Protein AF-A0A928W6W2-F1 (afdb_monomer_lite)

Foldseek 3Di:
DWDQDPPPRDIWDKDFPVRLCVVLVHDPVLQVLLLVLCCLLPVVVRVCVVVDGIATPQRSVSSSVLVVCVVVVDDSVRSSVCCNVPNDDGPPPPPPPPPPPPPPDDD

Secondary structure (DSSP, 8-state):
-EEE-TTT--EEEEEEHHHHHHHHT--HHHHHHHHHHHHHH-HHHHTTGGG-SEEEHHHHHHHHHHHHHHHTT--HHHHHHHHHHH-PPPPPPP-------------

Sequence (107 aa):
MWATDPKSGKKVRFYSRLEAKKKLDISEATFHKYINVLVVSWKERFQYIPKQTHWSDYQVYCLNFVKRLFKTGRNELEVINYILQYQIPEPLEPEDNFNSDRDILSS

pLDDT: mean 82.39, std 17.48, range [35.16, 97.0]

Radius of gyration: 17.02 Å; chains: 1; bounding box: 31×35×60 Å

Structure (mmCIF, N/CA/C/O backbone):
data_AF-A0A928W6W2-F1
#
_entry.id   AF-A0A928W6W2-F1
#
loop_
_atom_site.group_PDB
_atom_site.id
_atom_site.type_symbol
_atom_site.label_atom_id
_atom_site.lab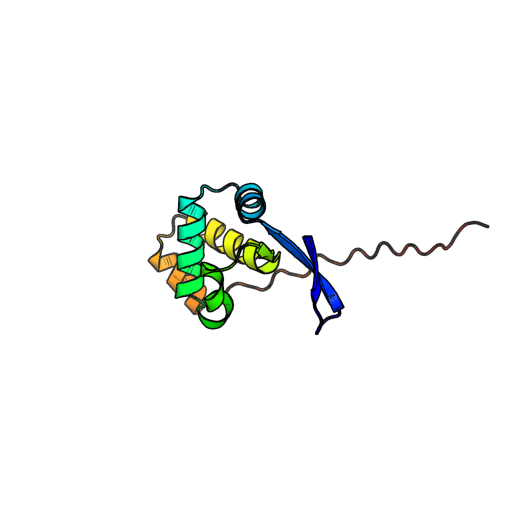el_alt_id
_atom_site.label_comp_id
_atom_site.label_asym_id
_atom_site.label_entity_id
_atom_site.label_seq_id
_atom_site.pdbx_PDB_ins_code
_atom_site.Cartn_x
_atom_site.Cartn_y
_atom_site.Cartn_z
_atom_site.occupancy
_atom_site.B_iso_or_equiv
_atom_site.auth_seq_id
_atom_site.auth_comp_id
_atom_site.auth_asym_id
_atom_site.auth_atom_id
_atom_site.pdbx_PDB_model_num
ATOM 1 N N . MET A 1 1 ? 5.922 3.084 -16.477 1.00 81.38 1 MET A N 1
ATOM 2 C CA . MET A 1 1 ? 7.278 2.700 -16.941 1.00 81.38 1 MET A CA 1
ATOM 3 C C . MET A 1 1 ? 7.450 1.195 -16.762 1.00 81.38 1 MET A C 1
ATOM 5 O O . MET A 1 1 ? 6.836 0.655 -15.852 1.00 81.38 1 MET A O 1
ATOM 9 N N . TRP A 1 2 ? 8.224 0.518 -17.608 1.00 78.69 2 TRP A N 1
ATOM 10 C CA . TRP A 1 2 ? 8.586 -0.895 -17.425 1.00 78.69 2 TRP A CA 1
ATOM 11 C C . TRP A 1 2 ? 10.098 -0.992 -17.226 1.00 78.69 2 TRP A C 1
ATOM 13 O O . TRP A 1 2 ? 10.832 -0.274 -17.901 1.00 78.69 2 TRP A O 1
ATOM 23 N N . ALA A 1 3 ? 10.554 -1.852 -16.320 1.00 76.88 3 ALA A N 1
ATOM 24 C CA . ALA A 1 3 ? 11.961 -2.221 -16.189 1.00 76.88 3 ALA A CA 1
ATOM 25 C C . ALA A 1 3 ? 12.082 -3.743 -16.121 1.00 76.88 3 ALA A C 1
ATOM 27 O O . ALA A 1 3 ? 11.162 -4.414 -15.665 1.00 76.88 3 ALA A O 1
ATOM 28 N N . THR A 1 4 ? 13.203 -4.291 -16.568 1.00 76.62 4 THR A N 1
ATOM 29 C CA . THR A 1 4 ? 13.486 -5.722 -16.432 1.00 76.62 4 THR A CA 1
ATOM 30 C C . THR A 1 4 ? 14.241 -5.942 -15.128 1.00 76.62 4 THR A C 1
ATOM 32 O O . THR A 1 4 ? 15.266 -5.300 -14.902 1.00 76.62 4 THR A O 1
ATOM 35 N N . ASP A 1 5 ? 13.740 -6.819 -14.260 1.00 69.88 5 ASP A N 1
ATOM 36 C CA . ASP A 1 5 ? 14.455 -7.199 -13.046 1.00 69.88 5 ASP A CA 1
ATOM 37 C C . ASP A 1 5 ? 15.723 -7.992 -13.422 1.00 69.88 5 ASP A C 1
ATOM 39 O O . ASP A 1 5 ? 15.622 -9.021 -14.094 1.00 69.88 5 ASP A O 1
ATOM 43 N N . PRO A 1 6 ? 16.924 -7.549 -13.014 1.00 66.88 6 PRO A N 1
ATOM 44 C CA . PRO A 1 6 ? 18.178 -8.146 -13.472 1.00 66.88 6 PRO A CA 1
ATOM 45 C C . PRO A 1 6 ? 18.438 -9.547 -12.903 1.00 66.88 6 PRO A C 1
ATOM 47 O O . PRO A 1 6 ? 19.309 -10.246 -13.412 1.00 66.88 6 PRO A O 1
ATOM 50 N N . LYS A 1 7 ? 17.720 -9.963 -11.849 1.00 69.50 7 LYS A N 1
ATOM 51 C CA . LYS A 1 7 ? 17.879 -11.290 -11.235 1.00 69.50 7 LYS A CA 1
ATOM 52 C C . LYS A 1 7 ? 16.953 -12.330 -11.857 1.00 69.50 7 LYS A C 1
ATOM 54 O O . LYS A 1 7 ? 17.362 -13.466 -12.052 1.00 69.50 7 LYS A O 1
ATOM 59 N N . SER A 1 8 ? 15.710 -11.949 -12.133 1.00 74.50 8 SER A N 1
ATOM 60 C CA . SER A 1 8 ? 14.658 -12.853 -12.608 1.00 74.50 8 SER A CA 1
ATOM 61 C C . SER A 1 8 ? 14.355 -12.720 -14.101 1.00 74.50 8 SER A C 1
ATOM 63 O O . SER A 1 8 ? 13.650 -13.560 -14.648 1.00 74.50 8 SER A O 1
ATOM 65 N N . GLY A 1 9 ? 14.832 -11.663 -14.765 1.00 76.69 9 GLY A N 1
ATOM 66 C CA . GLY A 1 9 ? 14.504 -11.361 -16.162 1.00 76.69 9 GLY A CA 1
ATOM 67 C C . GLY A 1 9 ? 13.049 -10.925 -16.384 1.00 76.69 9 GLY A C 1
ATOM 68 O O . GLY A 1 9 ? 12.658 -10.646 -17.518 1.00 76.69 9 GLY A O 1
ATOM 69 N N . LYS A 1 10 ? 12.236 -10.839 -15.322 1.00 76.00 10 LYS A N 1
ATOM 70 C CA . LYS A 1 10 ? 10.815 -10.491 -15.405 1.00 76.00 10 LYS A CA 1
ATOM 71 C C . LYS A 1 10 ? 10.631 -8.993 -15.632 1.00 76.00 10 LYS A C 1
ATOM 73 O O . LYS A 1 10 ? 11.348 -8.162 -15.069 1.00 76.00 10 LYS A O 1
ATOM 78 N N . LYS A 1 11 ? 9.638 -8.630 -16.449 1.00 77.62 11 LYS A N 1
ATOM 79 C CA . LYS A 1 11 ? 9.242 -7.229 -16.643 1.00 77.62 11 LYS A CA 1
ATOM 80 C C . LYS A 1 11 ? 8.447 -6.753 -15.428 1.00 77.62 11 LYS A C 1
ATOM 82 O O . LYS A 1 11 ? 7.373 -7.261 -15.139 1.00 77.62 11 LYS A O 1
ATOM 87 N N . VAL A 1 12 ? 8.955 -5.731 -14.753 1.00 80.06 12 VAL A N 1
ATOM 88 C CA . VAL A 1 12 ? 8.327 -5.067 -13.612 1.00 80.06 12 VAL A CA 1
ATOM 89 C C . VAL A 1 12 ? 7.763 -3.727 -14.064 1.00 80.06 12 VAL A C 1
ATOM 91 O O . VAL A 1 12 ? 8.479 -2.885 -14.619 1.00 80.06 12 VAL A O 1
ATOM 94 N N . ARG A 1 13 ? 6.473 -3.493 -13.811 1.00 85.62 13 ARG A N 1
ATOM 95 C CA . ARG A 1 13 ? 5.861 -2.188 -14.058 1.00 85.62 13 ARG A CA 1
ATOM 96 C C . ARG A 1 13 ? 6.075 -1.264 -12.868 1.00 85.62 13 ARG A C 1
ATOM 98 O O . ARG A 1 13 ? 5.889 -1.649 -11.716 1.00 85.62 13 ARG A O 1
ATOM 105 N N . PHE A 1 14 ? 6.402 -0.018 -13.179 1.00 89.56 14 PHE A N 1
ATOM 106 C CA . PHE A 1 14 ? 6.516 1.083 -12.237 1.00 89.56 14 PHE A CA 1
ATOM 107 C C . PHE A 1 14 ? 5.480 2.168 -12.535 1.00 89.56 14 PHE A C 1
ATOM 109 O O . PHE A 1 14 ? 5.292 2.566 -13.693 1.00 89.56 14 PHE A O 1
ATOM 116 N N . TYR A 1 15 ? 4.857 2.670 -11.473 1.00 90.94 15 TYR A N 1
ATOM 117 C CA . TYR A 1 15 ? 3.863 3.739 -11.466 1.00 90.94 15 TYR A CA 1
ATOM 118 C C . TYR A 1 15 ? 4.442 4.974 -10.795 1.00 90.94 15 TYR A C 1
ATOM 120 O O . TYR A 1 15 ? 5.020 4.881 -9.717 1.00 90.94 15 TYR A O 1
ATOM 128 N N . SER A 1 16 ? 4.242 6.149 -11.367 1.00 93.00 16 SER A N 1
ATOM 129 C CA . SER A 1 16 ? 4.405 7.394 -10.621 1.00 93.00 16 SER A CA 1
ATOM 130 C C . SER A 1 16 ? 3.490 7.410 -9.391 1.00 93.00 16 SER A C 1
ATOM 132 O O . SER A 1 16 ? 2.470 6.715 -9.324 1.00 93.00 16 SER A O 1
ATOM 134 N N . ARG A 1 17 ? 3.809 8.262 -8.415 1.00 91.50 17 ARG A N 1
ATOM 135 C CA . ARG A 1 17 ? 2.946 8.495 -7.244 1.00 91.50 17 ARG A CA 1
ATOM 136 C C . ARG A 1 17 ? 1.494 8.822 -7.631 1.00 91.50 17 ARG A C 1
ATOM 138 O O . ARG A 1 17 ? 0.562 8.348 -6.985 1.00 91.50 17 ARG A O 1
ATOM 145 N N . LEU A 1 18 ? 1.296 9.617 -8.686 1.00 93.06 18 LEU A N 1
ATOM 146 C CA . LEU A 1 18 ? -0.035 9.979 -9.181 1.00 93.06 18 LEU A CA 1
ATOM 147 C C . LEU A 1 18 ? -0.788 8.756 -9.721 1.00 93.06 18 LEU A C 1
ATOM 149 O O . LEU A 1 18 ? -1.945 8.539 -9.361 1.00 93.06 18 LEU A O 1
ATOM 153 N N . GLU A 1 19 ? -0.127 7.934 -10.536 1.00 95.00 19 GLU A N 1
ATOM 154 C CA . GLU A 1 19 ? -0.708 6.705 -11.083 1.00 95.00 19 GLU A CA 1
ATOM 155 C C . GLU A 1 19 ? -1.029 5.682 -9.987 1.00 95.00 19 GLU A C 1
ATOM 157 O O . GLU A 1 19 ? -2.103 5.083 -10.018 1.00 95.00 19 GLU A O 1
ATOM 162 N N . ALA A 1 20 ? -0.148 5.515 -8.995 1.00 94.12 20 ALA A N 1
ATOM 163 C CA . ALA A 1 20 ? -0.370 4.607 -7.871 1.00 94.12 20 ALA A CA 1
ATOM 164 C C . ALA A 1 20 ? -1.618 5.006 -7.065 1.00 94.12 20 ALA A C 1
ATOM 166 O O . ALA A 1 20 ? -2.488 4.169 -6.823 1.00 94.12 20 ALA A O 1
ATOM 167 N N . LYS A 1 21 ? -1.764 6.294 -6.720 1.00 95.25 21 LYS A N 1
ATOM 168 C CA . LYS A 1 21 ? -2.969 6.814 -6.048 1.00 95.25 21 LYS A CA 1
ATOM 169 C C . LYS A 1 21 ? -4.230 6.619 -6.880 1.00 95.25 21 LYS A C 1
ATOM 171 O O . LYS A 1 21 ? -5.243 6.195 -6.336 1.00 95.25 21 LYS A O 1
ATOM 176 N N . LYS A 1 22 ? -4.167 6.903 -8.187 1.00 95.06 22 LYS A N 1
ATOM 177 C CA . LYS A 1 22 ? -5.306 6.732 -9.100 1.00 95.06 22 LYS A CA 1
ATOM 178 C C . LYS A 1 22 ? -5.729 5.265 -9.191 1.00 95.06 22 LYS A C 1
ATOM 180 O O . LYS A 1 22 ? -6.912 4.971 -9.105 1.00 95.06 22 LYS A O 1
ATOM 185 N N . LYS A 1 23 ? -4.769 4.343 -9.309 1.00 94.12 23 LYS A N 1
ATOM 186 C CA . LYS A 1 23 ? -5.023 2.894 -9.349 1.00 94.12 23 LYS A CA 1
ATOM 187 C C . LYS A 1 23 ? -5.620 2.374 -8.043 1.00 94.12 23 LYS A C 1
ATOM 189 O O . LYS A 1 23 ? -6.471 1.491 -8.061 1.00 94.12 23 LYS A O 1
ATOM 194 N N . LEU A 1 24 ? -5.166 2.916 -6.919 1.00 95.38 24 LEU A N 1
ATOM 195 C CA . LEU A 1 24 ? -5.679 2.568 -5.602 1.00 95.38 24 LEU A CA 1
ATOM 196 C C . LEU A 1 24 ? -6.964 3.300 -5.252 1.00 95.38 24 LEU A C 1
ATOM 198 O O . LEU A 1 24 ? -7.571 2.907 -4.267 1.00 95.38 24 LEU A O 1
ATOM 202 N N . ASP A 1 25 ? -7.372 4.321 -6.004 1.00 96.88 25 ASP A N 1
ATOM 203 C CA . ASP A 1 25 ? -8.502 5.195 -5.688 1.00 96.88 25 ASP A CA 1
ATOM 204 C C . ASP A 1 25 ? -8.448 5.690 -4.228 1.00 96.88 25 ASP A C 1
ATOM 206 O O . ASP A 1 25 ? -9.241 5.280 -3.373 1.00 96.88 25 ASP A O 1
ATOM 210 N N . ILE A 1 26 ? -7.396 6.459 -3.907 1.00 95.94 26 ILE A N 1
ATOM 211 C CA . ILE A 1 26 ? -7.151 7.031 -2.572 1.00 95.94 26 ILE A CA 1
ATOM 212 C C . ILE A 1 26 ? -6.565 8.448 -2.633 1.00 95.94 26 ILE A C 1
ATOM 214 O O . ILE A 1 26 ? -5.884 8.829 -3.587 1.00 95.94 26 ILE A O 1
ATOM 218 N N . SER A 1 27 ? -6.792 9.214 -1.561 1.00 96.56 27 SER A N 1
ATOM 219 C CA . SER A 1 27 ? -6.232 10.558 -1.380 1.00 96.56 27 SER A CA 1
ATOM 220 C C . SER A 1 27 ? -4.725 10.544 -1.084 1.00 96.56 27 SER A C 1
ATOM 222 O O . SER A 1 27 ? -4.152 9.520 -0.711 1.00 96.56 27 SER A O 1
ATOM 224 N N . GLU A 1 28 ? -4.080 11.709 -1.183 1.00 94.00 28 GLU A N 1
ATOM 225 C CA . GLU A 1 28 ? -2.670 11.897 -0.807 1.00 94.00 28 GLU A CA 1
ATOM 226 C C . GLU A 1 28 ? -2.406 11.596 0.678 1.00 94.00 28 GLU A C 1
ATOM 228 O O . GLU A 1 28 ? -1.408 10.961 1.019 1.00 94.00 28 GLU A O 1
ATOM 233 N N . ALA A 1 29 ? -3.312 12.015 1.566 1.00 94.69 29 ALA A N 1
ATOM 234 C CA . ALA A 1 29 ? -3.197 11.756 2.999 1.00 94.69 29 ALA A CA 1
ATOM 235 C C . ALA A 1 29 ? -3.323 10.255 3.303 1.00 94.69 29 ALA A C 1
ATOM 237 O O . ALA A 1 29 ? -2.534 9.692 4.060 1.00 94.69 29 ALA A O 1
ATOM 238 N N . THR A 1 30 ? -4.274 9.581 2.649 1.00 96.06 30 THR A N 1
ATOM 239 C CA . THR A 1 30 ? -4.460 8.128 2.761 1.00 96.06 30 THR A CA 1
ATOM 240 C C . THR A 1 30 ? -3.250 7.366 2.225 1.00 96.06 30 THR A C 1
ATOM 242 O O . THR A 1 30 ? -2.817 6.395 2.840 1.00 96.06 30 THR A O 1
ATOM 245 N N . PHE A 1 31 ? -2.671 7.825 1.113 1.00 94.62 31 PHE A N 1
ATOM 246 C CA . PHE A 1 31 ? -1.459 7.244 0.547 1.00 94.62 31 PHE A CA 1
ATOM 247 C C . PHE A 1 31 ? -0.296 7.307 1.546 1.00 94.62 31 PHE A C 1
ATOM 249 O O . PHE A 1 31 ? 0.281 6.271 1.868 1.00 94.62 31 PHE A O 1
ATOM 256 N N . HIS A 1 32 ? -0.013 8.484 2.117 1.00 93.06 32 HIS A N 1
ATOM 257 C CA . HIS A 1 32 ? 1.009 8.636 3.161 1.00 93.06 32 HIS A CA 1
ATOM 258 C C . HIS A 1 32 ? 0.753 7.743 4.380 1.00 93.06 32 HIS A C 1
ATOM 260 O O . HIS A 1 32 ? 1.679 7.098 4.869 1.00 93.06 32 HIS A O 1
ATOM 266 N N . LYS A 1 33 ? -0.502 7.655 4.839 1.00 94.81 33 LYS A N 1
ATOM 267 C CA . LYS A 1 33 ? -0.881 6.778 5.953 1.00 94.81 33 LYS A CA 1
ATOM 268 C C . LYS A 1 33 ? -0.518 5.318 5.670 1.00 94.81 33 LYS A C 1
ATOM 270 O O . LYS A 1 33 ? 0.100 4.664 6.503 1.00 94.81 33 LYS A O 1
ATOM 275 N N . TYR A 1 34 ? -0.872 4.805 4.493 1.00 95.19 34 TYR A N 1
ATOM 276 C CA . TYR A 1 34 ? -0.603 3.407 4.141 1.00 95.19 34 TYR A CA 1
ATOM 277 C C . TYR A 1 34 ? 0.893 3.125 3.997 1.00 95.19 34 TYR A C 1
ATOM 279 O O . TYR A 1 34 ? 1.354 2.047 4.362 1.00 95.19 34 TYR A O 1
ATOM 287 N N . ILE A 1 35 ? 1.661 4.109 3.533 1.00 93.44 35 ILE A N 1
ATOM 288 C CA . ILE A 1 35 ? 3.120 4.028 3.516 1.00 93.44 35 ILE A CA 1
ATOM 289 C C . ILE A 1 35 ? 3.714 3.944 4.908 1.00 93.44 35 ILE A C 1
ATOM 291 O O . ILE A 1 35 ? 4.550 3.074 5.139 1.00 93.44 35 ILE A O 1
ATOM 295 N N . ASN A 1 36 ? 3.258 4.774 5.841 1.00 93.56 36 ASN A N 1
ATOM 296 C CA . ASN A 1 36 ? 3.734 4.699 7.218 1.00 93.56 36 ASN A CA 1
ATOM 297 C C . ASN A 1 36 ? 3.450 3.323 7.830 1.00 93.56 36 ASN A C 1
ATOM 299 O O . ASN A 1 36 ? 4.348 2.736 8.428 1.00 93.56 36 ASN A O 1
ATOM 303 N N . VAL A 1 37 ? 2.262 2.758 7.589 1.00 94.75 37 VAL A N 1
ATOM 304 C CA . VAL A 1 37 ? 1.930 1.388 8.010 1.00 94.75 37 VAL A CA 1
ATOM 305 C C . VAL A 1 37 ? 2.936 0.373 7.460 1.00 94.75 37 VAL A C 1
ATOM 307 O O . VAL A 1 37 ? 3.453 -0.436 8.227 1.00 94.75 37 VAL A O 1
ATOM 310 N N . LEU A 1 38 ? 3.258 0.414 6.163 1.00 93.38 38 LEU A N 1
ATOM 311 C CA . LEU A 1 38 ? 4.218 -0.512 5.544 1.00 93.38 38 LEU A CA 1
ATOM 312 C C . LEU A 1 38 ? 5.651 -0.321 6.059 1.00 93.38 38 LEU A C 1
ATOM 314 O O . LEU A 1 38 ? 6.353 -1.298 6.298 1.00 93.38 38 LEU A O 1
ATOM 318 N N . VAL A 1 39 ? 6.089 0.923 6.260 1.00 92.25 39 VAL A N 1
ATOM 319 C CA . VAL A 1 39 ? 7.429 1.230 6.786 1.00 92.25 39 VAL A CA 1
ATOM 320 C C . VAL A 1 39 ? 7.577 0.750 8.230 1.00 92.25 39 VAL A C 1
ATOM 322 O O . VAL A 1 39 ? 8.626 0.214 8.583 1.00 92.25 39 VAL A O 1
ATOM 325 N N . VAL A 1 40 ? 6.540 0.913 9.055 1.00 91.75 40 VAL A N 1
ATOM 326 C CA . VAL A 1 40 ? 6.538 0.454 10.453 1.00 91.75 40 VAL A CA 1
ATOM 327 C C . VAL A 1 40 ? 6.446 -1.069 10.531 1.00 91.75 40 VAL A C 1
ATOM 329 O O . VAL A 1 40 ? 7.206 -1.684 11.271 1.00 91.75 40 VAL A O 1
ATOM 332 N N . SER A 1 41 ? 5.554 -1.684 9.753 1.00 90.75 41 SER A N 1
ATOM 333 C CA . SER A 1 41 ? 5.334 -3.137 9.794 1.00 90.75 41 SER A CA 1
ATOM 334 C C . SER A 1 41 ? 6.406 -3.949 9.061 1.00 90.75 41 SER A C 1
ATOM 336 O O . SER A 1 41 ? 6.609 -5.111 9.392 1.00 90.75 41 SER A O 1
ATOM 338 N N . TRP A 1 42 ? 7.109 -3.372 8.080 1.00 87.12 42 TRP A N 1
ATOM 339 C CA . TRP A 1 42 ? 8.085 -4.107 7.271 1.00 87.12 42 TRP A CA 1
ATOM 340 C C . TRP A 1 42 ? 9.240 -3.223 6.777 1.00 87.12 42 TRP A C 1
ATOM 342 O O . TRP A 1 42 ? 9.519 -3.093 5.579 1.00 87.12 42 TRP A O 1
ATOM 352 N N . LYS A 1 43 ? 9.943 -2.615 7.739 1.00 84.50 43 LYS A N 1
ATOM 353 C CA . LYS A 1 43 ? 11.026 -1.647 7.509 1.00 84.50 43 LYS A CA 1
ATOM 354 C C . LYS A 1 43 ? 12.074 -2.119 6.500 1.00 84.50 43 LYS A C 1
ATOM 356 O O . LYS A 1 43 ? 12.431 -1.352 5.617 1.00 84.50 43 LYS A O 1
ATOM 361 N N . GLU A 1 44 ? 12.543 -3.362 6.578 1.00 83.62 44 GLU A N 1
ATOM 362 C CA . GLU A 1 44 ? 13.600 -3.874 5.687 1.00 83.62 44 GLU A CA 1
ATOM 363 C C . GLU A 1 44 ? 13.220 -3.812 4.200 1.00 83.62 44 GLU A C 1
ATOM 365 O O . GLU A 1 44 ? 14.048 -3.459 3.359 1.00 83.62 44 GLU A O 1
ATOM 370 N N . ARG A 1 45 ? 11.950 -4.089 3.872 1.00 78.69 45 ARG A N 1
ATOM 371 C CA . ARG A 1 45 ? 11.439 -4.044 2.493 1.00 78.69 45 ARG A CA 1
ATOM 372 C C . ARG A 1 45 ? 11.100 -2.631 2.027 1.00 78.69 45 ARG A C 1
ATOM 374 O O . ARG A 1 45 ? 11.128 -2.371 0.827 1.00 78.69 45 ARG A O 1
ATOM 381 N N . PHE A 1 46 ? 10.778 -1.726 2.951 1.00 83.69 46 PHE A N 1
ATOM 382 C CA . PHE A 1 46 ? 10.211 -0.414 2.628 1.00 83.69 46 PHE A CA 1
ATOM 383 C C . PHE A 1 46 ? 11.034 0.790 3.113 1.00 83.69 46 PHE A C 1
ATOM 385 O O . PHE A 1 46 ? 10.616 1.928 2.918 1.00 83.69 46 PHE A O 1
ATOM 392 N N . GLN A 1 47 ? 12.229 0.588 3.674 1.00 78.75 47 GLN A N 1
ATOM 393 C CA . GLN A 1 47 ? 13.072 1.656 4.239 1.00 78.75 47 GLN A CA 1
ATOM 394 C C . GLN A 1 47 ? 13.393 2.805 3.267 1.00 78.75 47 GLN A C 1
ATOM 396 O O . GLN A 1 47 ? 13.562 3.943 3.699 1.00 78.75 47 GLN A O 1
ATOM 401 N N . TYR A 1 48 ? 13.453 2.537 1.958 1.00 80.06 48 TYR A N 1
ATOM 402 C CA . TYR A 1 48 ? 13.817 3.532 0.939 1.00 80.06 48 TYR A CA 1
ATOM 403 C C . TYR A 1 48 ? 12.619 4.261 0.317 1.00 80.06 48 TYR A C 1
ATOM 405 O O . TYR A 1 48 ? 12.805 5.182 -0.480 1.00 80.06 48 TYR A O 1
ATOM 413 N N . ILE A 1 49 ? 11.394 3.900 0.708 1.00 79.06 49 ILE A N 1
ATOM 414 C CA . ILE A 1 49 ? 10.167 4.496 0.174 1.00 79.06 49 ILE A CA 1
ATOM 415 C C . ILE A 1 49 ? 10.077 6.022 0.342 1.00 79.06 49 ILE A C 1
ATOM 417 O O . ILE A 1 49 ? 9.625 6.673 -0.602 1.00 79.06 49 ILE A O 1
ATOM 421 N N . PRO A 1 50 ? 10.475 6.641 1.473 1.00 70.19 50 PRO A N 1
ATOM 422 C CA . PRO A 1 50 ? 10.232 8.071 1.683 1.00 70.19 50 PRO A CA 1
ATOM 423 C C . PRO A 1 50 ? 10.849 8.991 0.617 1.00 70.19 50 PRO A C 1
ATOM 425 O O . PRO A 1 50 ? 10.381 10.111 0.433 1.00 70.19 50 PRO A O 1
ATOM 428 N N . LYS A 1 51 ? 11.879 8.525 -0.102 1.00 75.50 51 LYS A N 1
ATOM 429 C CA . LYS A 1 51 ? 12.558 9.268 -1.180 1.00 75.50 51 LYS A CA 1
ATOM 430 C C . LYS A 1 51 ? 12.172 8.782 -2.585 1.00 75.50 51 LYS A C 1
ATOM 432 O O . LYS 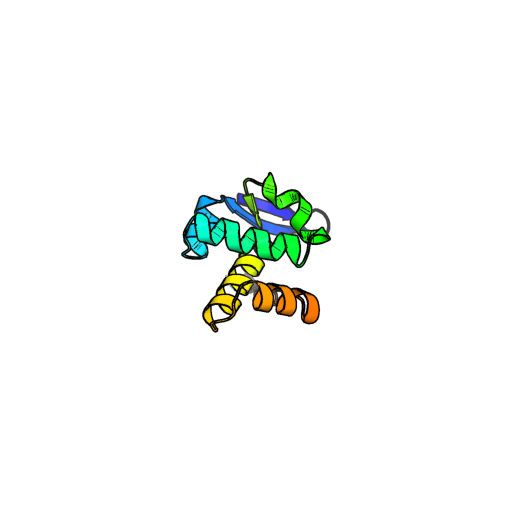A 1 51 ? 12.720 9.262 -3.574 1.00 75.50 51 LYS A O 1
ATOM 437 N N . GLN A 1 52 ? 11.262 7.815 -2.687 1.00 83.06 52 GLN A N 1
ATOM 438 C CA . GLN A 1 52 ? 10.937 7.121 -3.927 1.00 83.06 52 GLN A CA 1
ATOM 439 C C . GLN A 1 52 ? 9.879 7.887 -4.740 1.00 83.06 52 GLN A C 1
ATOM 441 O O . GLN A 1 52 ? 8.856 8.332 -4.219 1.00 83.06 52 GLN A O 1
ATOM 446 N N . THR A 1 53 ? 10.110 8.025 -6.047 1.00 84.00 53 THR A N 1
ATOM 447 C CA . THR A 1 53 ? 9.208 8.740 -6.975 1.00 84.00 53 THR A CA 1
ATOM 448 C C . THR A 1 53 ? 8.282 7.810 -7.762 1.00 84.00 53 THR A C 1
ATOM 450 O O . THR A 1 53 ? 7.216 8.231 -8.218 1.00 84.00 53 THR A O 1
ATOM 453 N N . HIS A 1 54 ? 8.665 6.538 -7.886 1.00 89.62 54 HIS A N 1
ATOM 454 C CA . HIS A 1 54 ? 7.974 5.516 -8.670 1.00 89.62 54 HIS A CA 1
ATOM 455 C C . HIS A 1 54 ? 7.745 4.259 -7.842 1.00 89.62 54 HIS A C 1
ATOM 457 O O . HIS A 1 54 ? 8.540 3.974 -6.972 1.00 89.62 54 HIS A O 1
ATOM 463 N N . TRP A 1 55 ? 6.715 3.480 -8.133 1.00 90.44 55 TRP A N 1
ATOM 464 C CA . TRP A 1 55 ? 6.223 2.386 -7.302 1.00 90.44 55 TRP A CA 1
ATOM 465 C C . TRP A 1 55 ? 6.094 1.130 -8.140 1.00 90.44 55 TRP A C 1
ATOM 467 O O . TRP A 1 55 ? 5.445 1.190 -9.180 1.00 90.44 55 TRP A O 1
ATOM 477 N N . SER A 1 56 ? 6.684 0.011 -7.729 1.00 89.75 56 SER A N 1
ATOM 478 C CA . SER A 1 56 ? 6.512 -1.245 -8.468 1.00 89.75 56 SER A CA 1
ATOM 479 C C . SER A 1 56 ? 5.093 -1.805 -8.309 1.00 89.75 56 SER A C 1
ATOM 481 O O . SER A 1 56 ? 4.393 -1.471 -7.348 1.00 89.7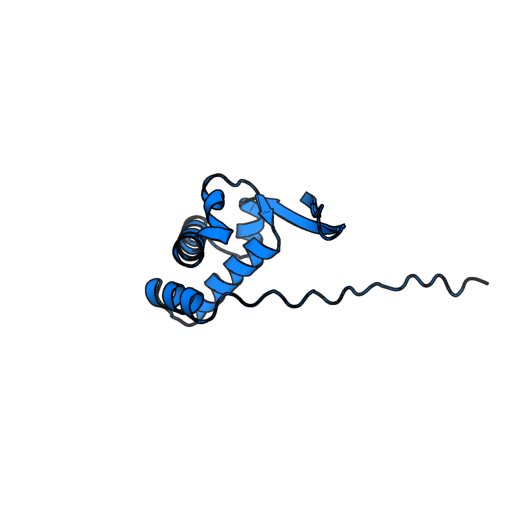5 56 SER A O 1
ATOM 483 N N . ASP A 1 57 ? 4.672 -2.693 -9.215 1.00 88.19 57 ASP A N 1
ATOM 484 C CA . ASP A 1 57 ? 3.418 -3.458 -9.079 1.00 88.19 57 ASP A CA 1
ATOM 485 C C . ASP A 1 57 ? 3.279 -4.096 -7.691 1.00 88.19 57 ASP A C 1
ATOM 487 O O . ASP A 1 57 ? 2.227 -3.979 -7.065 1.00 88.19 57 ASP A O 1
ATOM 491 N N . TYR A 1 58 ? 4.357 -4.691 -7.173 1.00 88.69 58 TYR A N 1
ATOM 492 C CA . TYR A 1 58 ? 4.370 -5.299 -5.843 1.00 88.69 58 TYR A CA 1
ATOM 493 C C . TYR A 1 58 ? 4.120 -4.275 -4.727 1.00 88.69 58 TYR A C 1
ATOM 495 O O . TYR A 1 58 ? 3.304 -4.506 -3.838 1.00 88.69 58 TYR A O 1
ATOM 503 N N . GLN A 1 59 ? 4.757 -3.102 -4.780 1.00 90.56 59 GLN A N 1
ATOM 504 C CA . GLN A 1 59 ? 4.535 -2.065 -3.767 1.00 90.56 59 GLN A CA 1
ATOM 505 C C . GLN A 1 59 ? 3.094 -1.525 -3.815 1.00 90.56 59 GLN A C 1
ATOM 507 O O . GLN A 1 59 ? 2.478 -1.306 -2.770 1.00 90.56 59 GLN A O 1
ATOM 512 N N . VAL A 1 60 ? 2.526 -1.358 -5.016 1.00 92.94 60 VAL A N 1
ATOM 513 C CA . VAL A 1 60 ? 1.114 -0.973 -5.193 1.00 92.94 60 VAL A CA 1
ATOM 514 C C . VAL A 1 60 ? 0.174 -2.071 -4.691 1.00 92.94 60 VAL A C 1
ATOM 516 O O . VAL A 1 60 ? -0.854 -1.773 -4.080 1.00 92.94 60 VAL A O 1
ATOM 519 N N . TYR A 1 61 ? 0.527 -3.337 -4.890 1.00 92.75 61 TYR A N 1
ATOM 520 C CA . TYR A 1 61 ? -0.202 -4.471 -4.335 1.00 92.75 61 TYR A CA 1
ATOM 521 C C . TYR A 1 61 ? -0.203 -4.451 -2.796 1.00 92.75 61 TYR A C 1
A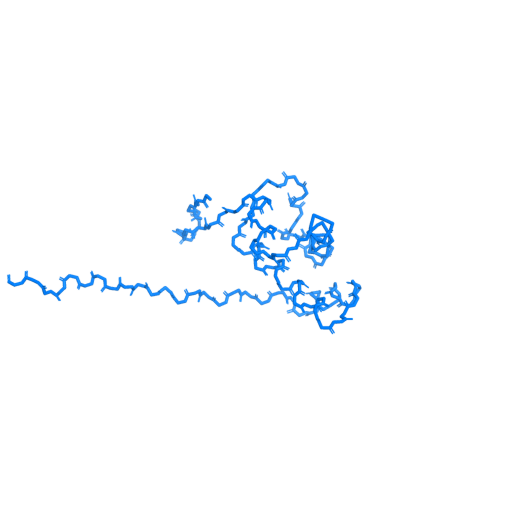TOM 523 O O . TYR A 1 61 ? -1.276 -4.530 -2.195 1.00 92.75 61 TYR A O 1
ATOM 531 N N . CYS A 1 62 ? 0.948 -4.234 -2.153 1.00 93.94 62 CYS A N 1
ATOM 532 C CA . CYS A 1 62 ? 1.041 -4.123 -0.693 1.00 93.94 62 CYS A CA 1
ATOM 533 C C . CYS A 1 62 ? 0.193 -2.964 -0.147 1.00 93.94 62 CYS A C 1
ATOM 535 O O . CYS A 1 62 ? -0.524 -3.116 0.842 1.00 93.94 62 CYS A O 1
ATOM 537 N N . LEU A 1 63 ? 0.197 -1.818 -0.829 1.00 95.00 63 LEU A N 1
ATOM 538 C CA . LEU A 1 63 ? -0.685 -0.693 -0.511 1.00 95.00 63 LEU A CA 1
ATOM 539 C C . LEU A 1 63 ? -2.174 -1.055 -0.630 1.00 95.00 63 LEU A C 1
ATOM 541 O O . LEU A 1 63 ? -2.984 -0.658 0.210 1.00 95.00 63 LEU A O 1
ATOM 545 N N . ASN A 1 64 ? -2.551 -1.820 -1.657 1.00 96.06 64 ASN A N 1
ATOM 546 C CA . ASN A 1 64 ? -3.922 -2.303 -1.816 1.00 96.06 64 ASN A CA 1
ATOM 547 C C . ASN A 1 64 ? -4.309 -3.293 -0.709 1.00 96.06 64 ASN A C 1
ATOM 549 O O . ASN A 1 64 ? -5.450 -3.290 -0.252 1.00 96.06 64 ASN A O 1
ATOM 553 N N . PHE A 1 65 ? -3.369 -4.121 -0.254 1.00 95.75 65 PHE A N 1
ATOM 554 C CA . PHE A 1 65 ? -3.582 -5.021 0.876 1.00 95.75 65 PHE A CA 1
ATOM 555 C C . PHE A 1 65 ? -3.885 -4.235 2.159 1.00 95.75 65 PHE A C 1
ATOM 557 O O . PHE A 1 65 ? -4.911 -4.473 2.797 1.00 95.75 65 PHE A O 1
ATOM 564 N N . VAL A 1 66 ? -3.086 -3.206 2.462 1.00 96.38 66 VAL A N 1
ATOM 565 C CA . VAL A 1 66 ? -3.347 -2.269 3.571 1.00 96.38 66 VAL A CA 1
ATOM 566 C C . VAL A 1 66 ? -4.724 -1.609 3.428 1.00 96.38 66 VAL A C 1
ATOM 568 O O . VAL A 1 66 ? -5.501 -1.591 4.385 1.00 96.38 66 VAL A O 1
ATOM 571 N N . LYS A 1 67 ? -5.082 -1.135 2.222 1.00 96.88 67 LYS A N 1
ATOM 572 C CA . LYS A 1 67 ? -6.418 -0.580 1.929 1.00 96.88 67 LYS A CA 1
ATOM 573 C C . LYS A 1 67 ? -7.533 -1.563 2.302 1.00 96.88 67 LYS A C 1
ATOM 575 O O . LYS A 1 67 ? -8.520 -1.158 2.914 1.00 96.88 67 LYS A O 1
ATOM 580 N N . ARG A 1 68 ? -7.396 -2.843 1.939 1.00 96.19 68 ARG A N 1
ATOM 581 C CA . ARG A 1 68 ? -8.387 -3.887 2.254 1.00 96.19 68 ARG A CA 1
ATOM 582 C C . ARG A 1 68 ? -8.506 -4.127 3.755 1.00 96.19 68 ARG A C 1
ATOM 584 O O . ARG A 1 68 ? -9.628 -4.257 4.228 1.00 96.19 68 ARG A O 1
ATOM 591 N N . LEU A 1 69 ? -7.401 -4.116 4.502 1.00 96.50 69 LEU A N 1
ATOM 592 C CA . LEU A 1 69 ? -7.445 -4.254 5.960 1.00 96.50 69 LEU A CA 1
ATOM 593 C C . LEU A 1 69 ? -8.171 -3.076 6.627 1.00 96.50 69 LEU A C 1
ATOM 595 O O . LEU A 1 69 ? -9.011 -3.299 7.492 1.00 96.50 69 LEU A O 1
ATOM 599 N N . PHE A 1 70 ? -7.947 -1.838 6.180 1.00 96.56 70 PHE A N 1
ATOM 600 C CA . PHE A 1 70 ? -8.729 -0.695 6.675 1.00 96.56 70 PHE A CA 1
ATOM 601 C C . PHE A 1 70 ? -10.216 -0.784 6.297 1.00 96.56 70 PHE A C 1
ATOM 603 O O . PHE A 1 70 ? -11.075 -0.389 7.082 1.00 96.56 70 PHE A O 1
ATOM 610 N N . LYS A 1 71 ? -10.551 -1.343 5.124 1.00 95.62 71 LYS A N 1
ATOM 611 C CA . LYS A 1 71 ? -11.950 -1.551 4.704 1.00 95.62 71 LYS A CA 1
ATOM 612 C C . LYS A 1 71 ? -12.726 -2.525 5.593 1.00 95.62 71 LYS A C 1
ATOM 614 O O . LYS A 1 71 ? -13.949 -2.473 5.580 1.00 95.62 71 LYS A O 1
ATOM 619 N N . THR A 1 72 ? -12.059 -3.376 6.373 1.00 95.38 72 THR A N 1
ATOM 620 C CA . THR A 1 72 ? -12.740 -4.246 7.346 1.00 95.38 72 THR A CA 1
ATOM 621 C C . THR A 1 72 ? -13.019 -3.548 8.681 1.00 95.38 72 THR A C 1
ATOM 623 O O . THR A 1 72 ? -13.350 -4.226 9.646 1.00 95.38 72 THR A O 1
ATOM 626 N N . GLY A 1 73 ? -12.806 -2.231 8.783 1.00 95.19 73 GLY A N 1
ATOM 627 C CA . GLY A 1 73 ? -13.019 -1.468 10.016 1.00 95.19 73 GLY A CA 1
ATOM 628 C C . GLY A 1 73 ? -11.852 -1.501 11.006 1.00 95.19 73 GLY A C 1
ATOM 629 O O . GLY A 1 73 ? -11.993 -0.972 12.104 1.00 95.19 73 GLY A O 1
ATOM 630 N N . ARG A 1 74 ? -10.701 -2.083 10.634 1.00 95.38 74 ARG A N 1
ATOM 631 C CA . ARG A 1 74 ? -9.511 -2.116 11.498 1.00 95.38 74 ARG A CA 1
ATOM 632 C C . ARG A 1 74 ? -8.900 -0.726 11.649 1.00 95.38 74 ARG A C 1
ATOM 634 O O . ARG A 1 74 ? -8.785 0.023 10.674 1.00 95.38 74 ARG A O 1
ATOM 641 N N . ASN A 1 75 ? -8.454 -0.403 12.855 1.00 96.31 75 ASN A N 1
ATOM 642 C CA . ASN A 1 75 ? -7.650 0.779 13.128 1.00 96.31 75 ASN A CA 1
ATOM 643 C C . ASN A 1 75 ? -6.178 0.561 12.726 1.00 96.31 75 ASN A C 1
ATOM 645 O O . ASN A 1 75 ? -5.761 -0.528 12.344 1.00 96.31 75 ASN A O 1
ATOM 649 N N . GLU A 1 76 ? -5.374 1.621 12.783 1.00 95.75 76 GLU A N 1
ATOM 650 C CA . GLU A 1 76 ? -3.986 1.579 12.308 1.00 95.75 76 GLU A CA 1
ATOM 651 C C . GLU A 1 76 ? -3.110 0.563 13.054 1.00 95.75 76 GLU A C 1
ATOM 653 O O . GLU A 1 76 ? -2.369 -0.182 12.414 1.00 95.75 76 GLU A O 1
ATOM 658 N N . LEU A 1 77 ? -3.239 0.485 14.380 1.00 95.88 77 LEU A N 1
ATOM 659 C CA . LEU A 1 77 ? -2.474 -0.446 15.207 1.00 95.88 77 LEU A CA 1
ATOM 660 C C . LEU A 1 77 ? -2.839 -1.901 14.888 1.00 95.88 77 LEU A C 1
ATOM 662 O O . LEU A 1 77 ? -1.959 -2.751 14.778 1.00 95.88 77 LEU A O 1
ATOM 666 N N . GLU A 1 78 ? -4.125 -2.184 14.677 1.00 96.94 78 GLU A N 1
ATOM 667 C CA . GLU A 1 78 ? -4.602 -3.512 14.275 1.00 96.94 78 GLU A CA 1
ATOM 668 C C . GLU A 1 78 ? -4.063 -3.925 12.904 1.00 96.94 78 GLU A C 1
ATOM 670 O O . GLU A 1 78 ? -3.657 -5.071 12.724 1.00 96.94 78 GLU A O 1
ATOM 675 N N . VAL A 1 79 ? -4.021 -2.999 11.941 1.00 97.00 79 VAL A N 1
ATOM 676 C CA . VAL A 1 79 ? -3.450 -3.260 10.612 1.00 97.00 79 VAL A CA 1
ATOM 677 C C . VAL A 1 79 ? -1.949 -3.545 10.708 1.00 97.00 79 VAL A C 1
ATOM 679 O O . VAL A 1 79 ? -1.476 -4.502 10.095 1.00 97.00 79 VAL A O 1
ATOM 682 N N . ILE A 1 80 ? -1.204 -2.755 11.489 1.00 95.44 80 ILE A N 1
ATOM 683 C CA . ILE A 1 80 ? 0.237 -2.963 11.708 1.00 95.44 80 ILE A CA 1
ATOM 684 C C . ILE A 1 80 ? 0.488 -4.335 12.343 1.00 95.44 80 ILE A C 1
ATOM 686 O O . ILE A 1 80 ? 1.283 -5.111 11.813 1.00 95.44 80 ILE A O 1
ATOM 690 N N . ASN A 1 81 ? -0.223 -4.657 13.427 1.00 94.94 81 ASN A N 1
ATOM 691 C CA . ASN A 1 81 ? -0.089 -5.938 14.122 1.00 94.94 81 ASN A CA 1
ATOM 692 C C . ASN A 1 81 ? -0.437 -7.117 13.212 1.00 94.94 81 ASN A C 1
ATOM 694 O O . ASN A 1 81 ? 0.266 -8.125 13.222 1.00 94.94 81 ASN A O 1
ATOM 698 N N . TYR A 1 82 ? -1.475 -6.978 12.383 1.00 94.94 82 TYR A N 1
ATOM 699 C CA . TYR A 1 82 ? -1.842 -8.00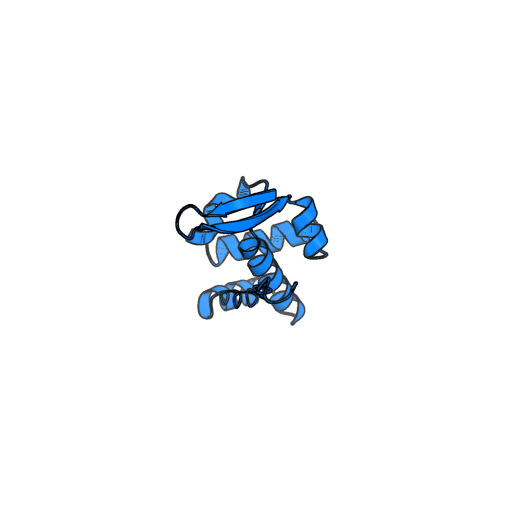3 11.413 1.00 94.94 82 TYR A CA 1
ATOM 700 C C . TYR A 1 82 ? -0.698 -8.279 10.430 1.00 94.94 82 TYR A C 1
ATOM 702 O O . TYR A 1 82 ? -0.337 -9.432 10.211 1.00 94.94 82 TYR A O 1
ATOM 710 N N . ILE A 1 83 ? -0.098 -7.236 9.851 1.00 93.94 83 ILE A N 1
ATOM 711 C CA . ILE A 1 83 ? 0.997 -7.401 8.884 1.00 93.94 83 ILE A CA 1
ATOM 712 C C . ILE A 1 83 ? 2.241 -7.992 9.558 1.00 93.94 83 ILE A C 1
ATOM 714 O O . ILE A 1 83 ? 2.885 -8.856 8.970 1.00 93.94 83 ILE A O 1
ATOM 718 N N . LEU A 1 84 ? 2.551 -7.586 10.792 1.00 91.94 84 LEU A N 1
ATOM 719 C CA . LEU A 1 84 ? 3.664 -8.157 11.558 1.00 91.94 84 LEU A CA 1
ATOM 720 C C . LEU A 1 84 ? 3.475 -9.656 11.842 1.00 91.94 84 LEU A C 1
ATOM 722 O O . LEU A 1 84 ? 4.448 -10.404 11.807 1.00 91.94 84 LEU A O 1
ATOM 726 N N . GLN A 1 85 ? 2.242 -10.096 12.113 1.00 92.44 85 GLN A N 1
ATOM 727 C CA . GLN A 1 85 ? 1.940 -11.493 12.448 1.00 92.44 85 GLN A CA 1
ATOM 728 C C . GLN A 1 85 ? 1.822 -12.401 11.220 1.00 92.44 85 GLN A C 1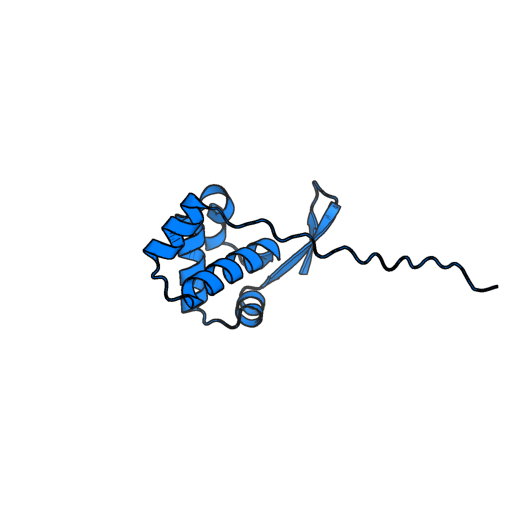
ATOM 730 O O . GLN A 1 85 ? 2.345 -13.511 11.229 1.00 92.44 85 GLN A O 1
ATOM 735 N N . TYR A 1 86 ? 1.125 -11.948 10.177 1.00 89.06 86 TYR A N 1
ATOM 736 C CA . TYR A 1 86 ? 0.730 -12.800 9.048 1.00 89.06 86 TYR A CA 1
ATOM 737 C C . TYR A 1 86 ? 1.502 -12.517 7.760 1.00 89.06 86 TYR A C 1
ATOM 739 O O . TYR A 1 86 ? 1.391 -13.288 6.810 1.00 89.06 86 TYR A O 1
ATOM 747 N N . GLN A 1 87 ? 2.284 -11.434 7.730 1.00 85.56 87 GLN A N 1
ATOM 748 C CA . GLN A 1 87 ? 2.934 -10.901 6.534 1.00 85.56 87 GLN A CA 1
ATOM 749 C C . GLN A 1 87 ? 1.932 -10.575 5.410 1.00 85.56 87 GLN A C 1
ATOM 751 O O . GLN A 1 87 ? 0.731 -10.843 5.483 1.00 85.56 87 GLN A O 1
ATOM 756 N N . ILE A 1 88 ? 2.410 -9.894 4.369 1.00 86.56 88 ILE A N 1
ATOM 757 C CA . ILE A 1 88 ? 1.602 -9.657 3.171 1.00 86.56 88 ILE A CA 1
ATOM 758 C C . ILE A 1 88 ? 1.824 -10.860 2.250 1.00 86.56 88 ILE A C 1
ATOM 760 O O . ILE A 1 88 ? 2.977 -11.111 1.898 1.00 86.56 88 ILE A O 1
ATOM 764 N N . PRO A 1 89 ? 0.770 -11.595 1.852 1.00 84.69 89 PRO A N 1
ATOM 765 C CA . PRO A 1 89 ? 0.929 -12.730 0.953 1.00 84.69 89 PRO A CA 1
ATOM 766 C C . PRO A 1 89 ? 1.481 -12.244 -0.383 1.00 84.69 89 PRO A C 1
ATOM 768 O O . PRO A 1 89 ? 1.046 -11.199 -0.871 1.00 84.69 89 PRO A O 1
ATOM 771 N N . GLU A 1 90 ? 2.412 -12.979 -0.988 1.00 78.38 90 GLU A N 1
ATOM 772 C CA . GLU A 1 90 ? 2.883 -12.637 -2.329 1.00 78.38 90 GLU A CA 1
ATOM 773 C C . GLU A 1 90 ? 1.702 -12.670 -3.310 1.00 78.38 90 GLU A C 1
ATOM 775 O O . GLU A 1 90 ? 0.816 -13.525 -3.181 1.00 78.38 90 GLU A O 1
ATOM 780 N N . PRO A 1 91 ? 1.618 -11.714 -4.252 1.00 69.31 91 PRO A N 1
ATOM 781 C CA . PRO A 1 91 ? 0.614 -11.805 -5.293 1.00 69.31 91 PRO A CA 1
ATOM 782 C C . PRO A 1 91 ? 0.856 -13.118 -6.034 1.00 69.31 91 PRO A C 1
ATOM 784 O O . PRO A 1 91 ? 1.956 -13.336 -6.538 1.00 69.31 91 PRO A O 1
ATOM 787 N N . LEU A 1 92 ? -0.164 -13.984 -6.081 1.00 58.50 92 LEU A N 1
ATOM 788 C CA . LEU A 1 92 ? -0.178 -15.100 -7.021 1.00 58.50 92 LEU A CA 1
ATOM 789 C C . LEU A 1 92 ? 0.185 -14.499 -8.374 1.00 58.50 92 LEU A C 1
ATOM 791 O O . LEU A 1 92 ? -0.438 -13.501 -8.762 1.00 58.50 92 LEU A O 1
ATOM 795 N N . GLU A 1 93 ? 1.244 -15.014 -9.006 1.00 55.94 93 GLU A N 1
ATOM 796 C CA . GLU A 1 93 ? 1.652 -14.513 -10.313 1.00 55.94 93 GLU A CA 1
ATOM 797 C C . GLU A 1 93 ? 0.383 -14.455 -11.163 1.00 55.94 93 GLU A C 1
ATOM 799 O O . GLU A 1 93 ? -0.381 -15.429 -11.147 1.00 55.94 93 GLU A O 1
ATOM 804 N N . PRO A 1 94 ? 0.068 -13.319 -11.818 1.00 47.31 94 PRO A N 1
ATOM 805 C CA . PRO A 1 94 ? -0.942 -13.385 -12.854 1.00 47.31 94 PRO A CA 1
ATOM 806 C C . PRO A 1 94 ? -0.461 -14.512 -13.753 1.00 47.31 94 PRO A C 1
ATOM 808 O O . PRO A 1 94 ? 0.689 -14.448 -14.185 1.00 47.31 94 PRO A O 1
ATOM 811 N N . GLU A 1 95 ? -1.264 -15.572 -13.908 1.00 39.88 95 GLU A N 1
ATOM 812 C CA . GLU A 1 95 ? -0.939 -16.638 -14.845 1.00 39.88 95 GLU A CA 1
ATOM 813 C C . GLU A 1 95 ? -0.491 -15.917 -16.104 1.00 39.88 95 GLU A C 1
ATOM 815 O O . GLU A 1 95 ? -1.257 -15.127 -16.674 1.00 39.88 95 GLU A O 1
ATOM 820 N N . ASP A 1 96 ? 0.791 -16.065 -16.442 1.00 42.50 96 ASP A N 1
ATOM 821 C CA . ASP A 1 96 ? 1.286 -15.673 -17.736 1.00 42.50 96 ASP A CA 1
ATOM 822 C C . ASP A 1 96 ? 0.445 -16.529 -18.680 1.00 42.50 96 ASP A C 1
ATOM 824 O O . ASP A 1 96 ? 0.797 -17.659 -19.015 1.00 42.50 96 ASP A O 1
ATOM 828 N N . ASN A 1 97 ? -0.698 -15.995 -19.110 1.00 35.84 97 ASN A N 1
ATOM 829 C CA . ASN A 1 97 ? -1.263 -16.291 -20.401 1.00 35.84 97 ASN A CA 1
ATOM 830 C C . ASN A 1 97 ? -0.215 -15.757 -21.380 1.00 35.84 97 ASN A C 1
ATOM 832 O O . ASN A 1 97 ? -0.392 -14.728 -22.031 1.00 35.84 97 ASN A O 1
ATOM 836 N N . PHE A 1 98 ? 0.910 -16.477 -21.463 1.00 40.44 98 PHE A N 1
ATOM 837 C CA . PHE A 1 98 ? 1.466 -16.889 -22.725 1.00 40.44 98 PHE A CA 1
ATOM 838 C C . PHE A 1 98 ? 0.256 -17.342 -23.541 1.00 40.44 98 PHE A C 1
ATOM 840 O O . PHE A 1 98 ? -0.110 -18.517 -23.569 1.00 40.44 98 PHE A O 1
ATOM 847 N N . ASN A 1 99 ? -0.377 -16.379 -24.217 1.00 35.16 99 ASN A N 1
ATOM 848 C CA . ASN A 1 99 ? -0.799 -16.626 -25.570 1.00 35.16 99 ASN A CA 1
ATOM 849 C C . ASN A 1 99 ? 0.460 -17.165 -26.223 1.00 35.16 99 ASN A C 1
ATOM 851 O O . ASN A 1 99 ? 1.410 -16.457 -26.553 1.00 35.16 99 ASN A O 1
ATOM 855 N N . SER A 1 100 ? 0.489 -18.487 -26.250 1.00 42.47 100 SER A N 1
ATOM 856 C CA . SER A 1 100 ? 1.129 -19.228 -27.286 1.00 42.47 100 SER A CA 1
ATOM 857 C C . SER A 1 100 ? 0.524 -18.677 -28.569 1.00 42.47 100 SER A C 1
ATOM 859 O O . SER A 1 100 ? -0.417 -19.241 -29.116 1.00 42.47 100 SER A O 1
ATOM 861 N N . ASP A 1 101 ? 1.134 -17.608 -29.084 1.00 46.59 101 ASP A N 1
ATOM 862 C CA . ASP A 1 101 ? 1.354 -17.444 -30.515 1.00 46.59 101 ASP A CA 1
ATOM 863 C C . ASP A 1 101 ? 2.247 -18.623 -30.945 1.00 46.59 101 ASP A C 1
ATOM 865 O O . ASP A 1 101 ? 3.405 -18.513 -31.338 1.00 46.59 101 ASP A O 1
ATOM 869 N N . ARG A 1 102 ? 1.690 -19.828 -30.790 1.00 45.56 102 ARG A N 1
ATOM 870 C CA . ARG A 1 102 ? 1.853 -20.896 -31.739 1.00 45.56 102 ARG A CA 1
ATOM 871 C C . ARG A 1 102 ? 1.216 -20.324 -32.994 1.00 45.56 102 ARG A C 1
ATOM 873 O O . ARG A 1 102 ? 0.029 -20.524 -33.234 1.00 45.56 102 ARG A O 1
ATOM 880 N N . ASP A 1 103 ? 2.042 -19.653 -33.787 1.00 48.38 103 ASP A N 1
ATOM 881 C CA . ASP A 1 103 ? 1.961 -19.659 -35.245 1.00 48.38 103 ASP A CA 1
ATOM 882 C C . ASP A 1 103 ? 2.028 -21.122 -35.736 1.00 48.38 103 ASP A C 1
ATOM 884 O O . ASP A 1 103 ? 2.968 -21.577 -36.383 1.00 48.38 103 ASP A O 1
ATOM 888 N N . ILE A 1 104 ? 1.023 -21.910 -35.358 1.00 52.56 104 ILE A N 1
ATOM 889 C CA . ILE A 1 104 ? 0.643 -23.162 -35.982 1.00 52.56 104 ILE A CA 1
ATOM 890 C C . ILE A 1 104 ? -0.694 -22.832 -36.630 1.00 52.56 104 ILE A C 1
ATOM 892 O O . ILE A 1 104 ? -1.734 -22.941 -35.986 1.00 52.56 104 ILE A O 1
ATOM 896 N N . LEU A 1 105 ? -0.603 -22.372 -37.882 1.00 45.75 105 LEU A N 1
ATOM 897 C CA . LEU A 1 105 ? -1.556 -22.480 -38.998 1.00 45.75 105 LEU A CA 1
ATOM 898 C C . LEU A 1 105 ? -1.606 -21.186 -39.822 1.00 45.75 105 LEU A C 1
ATOM 900 O O . LEU A 1 105 ? -2.455 -20.319 -39.635 1.00 45.75 105 LEU A O 1
ATOM 904 N N . SER A 1 106 ? -0.713 -21.114 -40.802 1.00 44.09 106 SER A N 1
ATOM 905 C CA . SER A 1 106 ? -1.001 -20.622 -42.156 1.00 44.09 106 SER A CA 1
ATOM 906 C C . SER A 1 106 ? 0.029 -21.300 -43.065 1.00 44.09 106 SER A C 1
ATOM 908 O O . SER A 1 106 ? 1.139 -20.803 -43.207 1.00 44.09 106 SER A O 1
ATOM 910 N N . SER A 1 107 ? -0.175 -22.590 -43.345 1.00 40.56 107 SER A N 1
ATOM 911 C CA . SER A 1 107 ? -0.714 -23.122 -44.616 1.00 40.56 107 SER A CA 1
ATOM 912 C C . SER A 1 107 ? 0.414 -23.650 -45.493 1.00 40.56 107 SER A C 1
ATOM 914 O O . SER A 1 107 ? 1.293 -22.846 -45.861 1.00 40.56 107 SER A O 1
#